Protein AF-A0A3D2G0I3-F1 (afdb_monomer_lite)

Secondary structure (DSSP, 8-state):
--------HHHHHHHHT--HHHHHHHHT--HHHHHHHHTT-----

Radius of gyration: 11.51 Å; chains: 1; bounding box: 20×23×27 Å

Structure (mmCIF, N/CA/C/O backbone):
data_AF-A0A3D2G0I3-F1
#
_entry.id   AF-A0A3D2G0I3-F1
#
loop_
_atom_site.group_PDB
_atom_site.id
_atom_site.type_symbol
_atom_site.label_atom_id
_atom_site.label_alt_id
_atom_site.label_comp_id
_atom_site.label_asym_id
_atom_site.label_entity_id
_atom_site.label_seq_id
_atom_site.pdbx_PDB_ins_code
_atom_site.Cartn_x
_atom_site.Cartn_y
_atom_site.Cartn_z
_atom_site.occupancy
_atom_site.B_iso_or_equiv
_atom_site.auth_seq_id
_atom_site.auth_comp_id
_atom_site.auth_asym_id
_atom_site.auth_atom_id
_atom_site.pdbx_PDB_model_num
ATOM 1 N N . MET A 1 1 ? 12.306 13.841 -19.068 1.00 51.59 1 MET A N 1
ATOM 2 C CA . MET A 1 1 ? 11.768 12.590 -18.492 1.00 51.59 1 MET A CA 1
ATOM 3 C C . MET A 1 1 ? 10.288 12.830 -18.274 1.00 51.59 1 MET A C 1
ATOM 5 O O . MET A 1 1 ? 9.921 13.337 -17.226 1.00 51.59 1 MET A O 1
ATOM 9 N N . GLU A 1 2 ? 9.471 12.615 -19.301 1.00 61.44 2 GLU A N 1
ATOM 10 C CA . GLU A 1 2 ? 8.051 13.007 -19.287 1.00 61.44 2 GLU A CA 1
ATOM 11 C C . GLU A 1 2 ? 7.108 11.856 -18.880 1.00 61.44 2 GLU A C 1
ATOM 13 O O . GLU A 1 2 ? 5.952 12.112 -18.571 1.00 61.44 2 GLU A O 1
ATOM 18 N N . ASP A 1 3 ? 7.624 10.627 -18.711 1.00 76.06 3 ASP A N 1
ATOM 19 C CA . ASP A 1 3 ? 6.808 9.419 -18.473 1.00 76.06 3 ASP A CA 1
ATOM 20 C C . ASP A 1 3 ? 7.029 8.748 -17.100 1.00 76.06 3 ASP A C 1
ATOM 22 O O . ASP A 1 3 ? 6.948 7.526 -16.964 1.00 76.06 3 ASP A O 1
ATOM 26 N N . GLN A 1 4 ? 7.341 9.512 -16.047 1.00 75.06 4 GLN A N 1
ATOM 27 C CA . GLN A 1 4 ? 7.503 8.941 -14.703 1.00 75.06 4 GLN A CA 1
ATOM 28 C C . GLN A 1 4 ? 6.192 9.001 -13.906 1.00 75.06 4 GLN A C 1
ATOM 30 O O . GLN A 1 4 ? 5.783 10.060 -13.430 1.00 75.06 4 GLN A O 1
ATOM 35 N N . ILE A 1 5 ? 5.560 7.845 -13.682 1.00 76.56 5 ILE A N 1
ATOM 36 C CA . ILE A 1 5 ? 4.428 7.729 -12.752 1.00 76.56 5 ILE A CA 1
ATOM 37 C C . ILE A 1 5 ? 4.973 7.652 -11.320 1.00 76.56 5 ILE A C 1
ATOM 39 O O . ILE A 1 5 ? 5.621 6.677 -10.940 1.00 76.56 5 ILE A O 1
ATOM 43 N N . VAL A 1 6 ? 4.683 8.671 -10.507 1.00 79.25 6 VAL A N 1
ATOM 44 C CA . VAL A 1 6 ? 5.025 8.711 -9.077 1.00 79.25 6 VAL A CA 1
ATOM 45 C C . VAL A 1 6 ? 3.779 8.418 -8.245 1.00 79.25 6 VAL A C 1
ATOM 47 O O . VAL A 1 6 ? 2.814 9.181 -8.265 1.00 79.25 6 VAL A O 1
ATOM 50 N N . PHE A 1 7 ? 3.798 7.329 -7.477 1.00 81.75 7 PHE A N 1
ATOM 51 C CA . PHE A 1 7 ? 2.712 6.956 -6.568 1.00 81.75 7 PHE A CA 1
ATOM 52 C C . PHE A 1 7 ? 3.159 7.025 -5.101 1.00 81.75 7 PHE A C 1
ATOM 54 O O . PHE A 1 7 ? 4.003 6.258 -4.649 1.00 81.75 7 PHE A O 1
ATOM 61 N N . ASN A 1 8 ? 2.541 7.926 -4.328 1.00 90.00 8 ASN A N 1
ATOM 62 C CA . ASN A 1 8 ? 2.785 8.083 -2.889 1.00 90.00 8 ASN A CA 1
ATOM 63 C C . ASN A 1 8 ? 1.757 7.284 -2.076 1.00 90.00 8 ASN A C 1
ATOM 65 O O . ASN A 1 8 ? 0.752 7.831 -1.612 1.00 90.00 8 ASN A O 1
ATOM 69 N N . ILE A 1 9 ? 1.996 5.981 -1.913 1.00 92.88 9 ILE A N 1
ATOM 70 C CA . ILE A 1 9 ? 1.067 5.075 -1.216 1.00 92.88 9 ILE A CA 1
ATOM 71 C 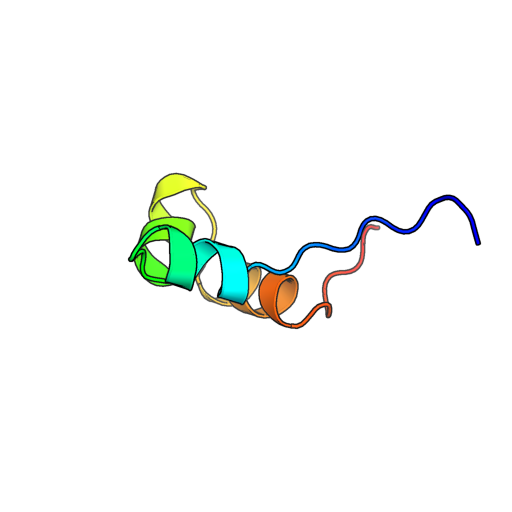C . ILE A 1 9 ? 0.819 5.531 0.231 1.00 92.88 9 ILE A C 1
ATOM 73 O O . ILE A 1 9 ? -0.331 5.582 0.661 1.00 92.88 9 ILE A O 1
ATOM 77 N N . ASP A 1 10 ? 1.853 5.966 0.952 1.00 92.81 10 ASP A N 1
ATOM 78 C CA . ASP A 1 10 ? 1.729 6.416 2.348 1.00 92.81 10 ASP A CA 1
ATOM 79 C C . ASP A 1 10 ? 0.814 7.627 2.519 1.00 92.81 10 ASP A C 1
ATOM 81 O O . ASP A 1 10 ? -0.020 7.668 3.426 1.00 92.81 10 ASP A O 1
ATOM 85 N N . VAL A 1 11 ? 0.917 8.591 1.602 1.00 94.94 11 VAL A N 1
ATOM 86 C CA . VAL A 1 11 ? 0.046 9.772 1.589 1.00 94.94 11 VAL A CA 1
ATOM 87 C C . VAL A 1 11 ? -1.408 9.350 1.401 1.00 94.94 11 VAL A C 1
ATOM 89 O O . VAL A 1 11 ? -2.300 9.871 2.070 1.00 94.94 11 VAL A O 1
ATOM 92 N N . MET A 1 12 ? -1.662 8.396 0.507 1.00 95.25 12 MET A N 1
ATOM 93 C CA . MET A 1 12 ? -3.015 7.917 0.244 1.00 95.25 12 MET A CA 1
ATOM 94 C C . MET A 1 12 ? -3.586 7.104 1.406 1.00 95.25 12 MET A C 1
ATOM 96 O O . MET A 1 12 ? -4.763 7.278 1.726 1.00 95.25 12 MET A O 1
ATOM 100 N N . LEU A 1 13 ? -2.772 6.277 2.064 1.00 95.75 13 LEU A N 1
ATOM 101 C CA . LEU A 1 13 ? -3.167 5.541 3.267 1.00 95.75 13 LEU A CA 1
ATOM 102 C C . LEU A 1 13 ? -3.555 6.501 4.398 1.00 95.75 13 LEU A C 1
ATOM 104 O O . LEU A 1 13 ? -4.645 6.378 4.956 1.00 95.75 13 LEU A O 1
ATOM 108 N N . ALA A 1 14 ? -2.728 7.519 4.660 1.00 97.06 14 ALA A N 1
ATOM 109 C CA . ALA A 1 14 ? -3.010 8.535 5.673 1.00 97.06 14 ALA A CA 1
ATOM 110 C C . ALA A 1 14 ? -4.295 9.321 5.362 1.00 97.06 14 ALA A C 1
ATOM 112 O O . ALA A 1 14 ? -5.173 9.439 6.217 1.00 97.06 14 ALA A O 1
ATOM 113 N N . LYS A 1 15 ? -4.455 9.797 4.117 1.00 98.00 15 LYS A N 1
ATOM 114 C CA . LYS A 1 15 ? -5.662 10.522 3.676 1.00 98.00 15 LYS A CA 1
ATOM 115 C C . LYS A 1 15 ? -6.939 9.693 3.822 1.00 98.00 15 LYS A C 1
ATOM 117 O O . LYS A 1 15 ? -7.990 10.245 4.128 1.00 98.00 15 LYS A O 1
ATOM 122 N N . ARG A 1 16 ? -6.857 8.380 3.594 1.00 97.50 16 ARG A N 1
ATOM 123 C CA . ARG A 1 16 ? -8.002 7.458 3.654 1.00 97.50 16 ARG A CA 1
ATOM 124 C C . ARG A 1 16 ? -8.193 6.806 5.023 1.00 97.50 16 ARG A C 1
ATOM 126 O O . ARG A 1 16 ? -9.130 6.031 5.168 1.00 97.50 16 ARG A O 1
ATOM 133 N N . LYS A 1 17 ? -7.334 7.113 6.005 1.00 97.81 17 LYS A N 1
ATOM 134 C CA . LYS A 1 17 ? -7.295 6.450 7.321 1.00 97.81 17 LYS A CA 1
ATOM 135 C C . LYS A 1 17 ? -7.256 4.919 7.195 1.00 97.81 17 LYS A C 1
ATOM 137 O O . LYS A 1 17 ? -7.925 4.212 7.938 1.00 97.81 17 LYS A O 1
ATOM 142 N N . MET A 1 18 ? -6.488 4.433 6.224 1.00 97.44 18 MET A N 1
ATOM 143 C CA . MET A 1 18 ? -6.403 3.024 5.846 1.00 97.44 18 MET A CA 1
ATOM 144 C C . MET A 1 18 ? -5.052 2.446 6.262 1.00 97.44 18 MET A C 1
ATOM 146 O O . MET A 1 18 ? -4.024 3.118 6.152 1.00 97.44 18 MET A O 1
ATOM 150 N N . SER A 1 19 ? -5.043 1.190 6.706 1.00 96.81 19 SER A N 1
ATOM 151 C CA . SER A 1 19 ? -3.796 0.478 7.005 1.00 96.81 19 SER A CA 1
ATOM 152 C C . SER A 1 19 ? -3.183 -0.161 5.755 1.00 96.81 19 SER A C 1
ATOM 154 O O . SER A 1 19 ? -3.863 -0.445 4.770 1.00 96.81 19 SER A O 1
ATOM 156 N N . VAL A 1 20 ? -1.878 -0.436 5.799 1.00 95.25 20 VAL A N 1
ATOM 157 C CA . VAL A 1 20 ? -1.192 -1.145 4.707 1.00 95.25 20 VAL A CA 1
ATOM 158 C C . VAL A 1 20 ? -1.704 -2.583 4.541 1.00 95.25 20 VAL A C 1
ATOM 160 O O . VAL A 1 20 ? -1.782 -3.077 3.420 1.00 95.25 20 VAL A O 1
ATOM 163 N N . THR A 1 21 ? -2.101 -3.227 5.642 1.00 96.88 21 THR A N 1
ATOM 164 C CA . THR A 1 21 ? -2.711 -4.563 5.653 1.00 96.88 21 THR A CA 1
ATOM 165 C C . THR A 1 21 ? -4.058 -4.550 4.949 1.00 96.88 21 THR A C 1
ATOM 167 O O . THR A 1 21 ? -4.293 -5.355 4.060 1.00 96.88 21 THR A O 1
ATOM 170 N N . GLU A 1 22 ? -4.898 -3.565 5.257 1.00 97.62 22 GLU A N 1
ATOM 171 C CA . GLU A 1 22 ? -6.196 -3.415 4.602 1.00 97.62 22 GLU A CA 1
ATOM 172 C C . GLU A 1 22 ? -6.054 -3.169 3.092 1.00 97.62 22 GLU A C 1
ATOM 174 O O . GLU A 1 22 ? -6.835 -3.689 2.297 1.00 97.62 22 GLU A O 1
ATOM 179 N N . LEU A 1 23 ? -5.042 -2.403 2.671 1.00 96.19 23 LEU A N 1
ATOM 180 C CA . LEU A 1 23 ? -4.737 -2.240 1.250 1.00 96.19 23 LEU A CA 1
ATOM 181 C C . LEU A 1 23 ? -4.303 -3.565 0.604 1.00 96.19 23 LEU A C 1
ATOM 183 O O . LEU A 1 23 ? -4.741 -3.864 -0.506 1.00 96.19 23 LEU A O 1
ATOM 187 N N . ALA A 1 24 ? -3.458 -4.342 1.285 1.00 97.00 24 ALA A N 1
ATOM 188 C CA . ALA A 1 24 ? -3.001 -5.648 0.817 1.00 97.00 24 ALA A CA 1
ATOM 189 C C . ALA A 1 24 ? -4.188 -6.597 0.578 1.00 97.00 24 ALA A C 1
ATOM 191 O O . ALA A 1 24 ? -4.310 -7.169 -0.507 1.00 97.00 24 ALA A O 1
ATOM 192 N N . ASP A 1 25 ? -5.114 -6.659 1.538 1.00 97.69 25 ASP A N 1
ATOM 193 C CA . ASP A 1 25 ? -6.320 -7.488 1.465 1.00 97.69 25 ASP A CA 1
ATOM 194 C C . ASP A 1 25 ? -7.254 -7.043 0.332 1.00 97.69 25 ASP A C 1
ATOM 196 O O . ASP A 1 25 ? -7.725 -7.866 -0.452 1.00 97.69 25 ASP A O 1
ATOM 200 N N . ARG A 1 26 ? -7.489 -5.731 0.189 1.00 96.81 26 ARG A N 1
ATOM 201 C CA . ARG A 1 26 ? -8.370 -5.174 -0.856 1.00 96.81 26 ARG A CA 1
ATOM 202 C C . ARG A 1 26 ? -7.854 -5.413 -2.277 1.00 96.81 26 ARG A C 1
ATOM 204 O O . ARG A 1 26 ? -8.661 -5.528 -3.194 1.00 96.81 26 ARG A O 1
ATOM 211 N N . VAL A 1 27 ? -6.535 -5.425 -2.474 1.00 95.00 27 VAL A N 1
ATOM 212 C CA . VAL A 1 27 ? -5.898 -5.608 -3.794 1.00 95.00 27 VAL A CA 1
ATOM 213 C C . VAL A 1 27 ? -5.560 -7.081 -4.060 1.00 95.00 27 VAL A C 1
ATOM 215 O O . VAL A 1 27 ? -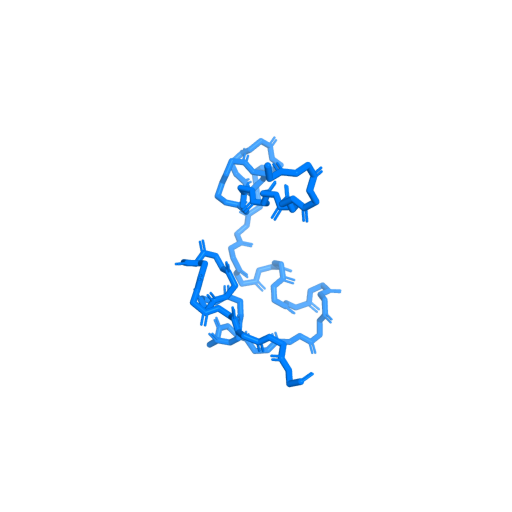5.282 -7.451 -5.198 1.00 95.00 27 VAL A O 1
ATOM 218 N N . GLY A 1 28 ? -5.613 -7.940 -3.039 1.00 97.25 28 GLY A N 1
ATOM 219 C CA . GLY A 1 28 ? -5.328 -9.367 -3.174 1.00 97.25 28 GLY A CA 1
ATOM 220 C C . GLY A 1 28 ? -3.843 -9.667 -3.386 1.00 97.25 28 GLY A C 1
ATOM 221 O O . GLY A 1 28 ? -3.501 -10.608 -4.100 1.00 97.25 28 GLY A O 1
ATOM 222 N N . ILE A 1 29 ? -2.951 -8.868 -2.791 1.00 96.00 29 ILE A N 1
ATOM 223 C CA . ILE A 1 29 ? -1.500 -9.095 -2.848 1.00 96.00 29 ILE A CA 1
ATOM 224 C C . ILE A 1 29 ? -0.887 -9.132 -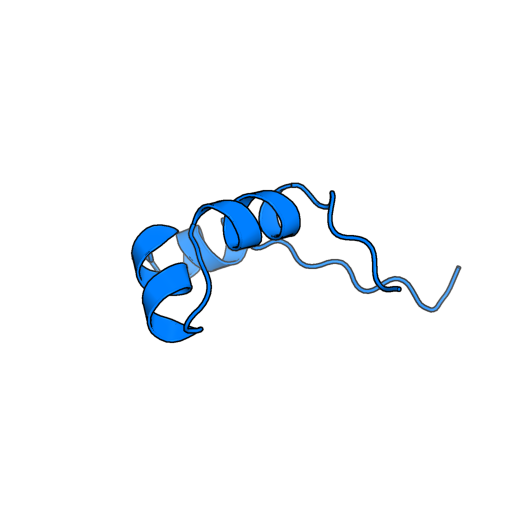1.454 1.00 96.00 29 ILE A C 1
ATOM 226 O O . ILE A 1 29 ? -1.435 -8.608 -0.492 1.00 96.00 29 ILE A O 1
ATOM 230 N N . THR A 1 30 ? 0.282 -9.755 -1.336 1.00 97.25 30 THR A N 1
ATOM 231 C CA . THR A 1 30 ? 0.944 -9.908 -0.039 1.00 97.25 30 THR A CA 1
ATOM 232 C C . THR A 1 30 ? 1.421 -8.564 0.519 1.00 97.25 30 THR A C 1
ATOM 234 O O . THR A 1 30 ? 1.819 -7.658 -0.221 1.00 97.25 30 THR A O 1
ATOM 237 N N . LEU A 1 31 ? 1.485 -8.466 1.851 1.00 95.75 31 LEU A N 1
ATOM 238 C CA . LEU A 1 31 ? 2.121 -7.344 2.554 1.00 95.75 31 LEU A CA 1
ATOM 239 C C . LEU A 1 31 ? 3.561 -7.091 2.075 1.00 95.75 31 LEU A C 1
ATOM 241 O O . LEU A 1 31 ? 3.988 -5.941 1.970 1.00 95.75 31 LEU A O 1
ATOM 245 N N . ALA A 1 32 ? 4.299 -8.157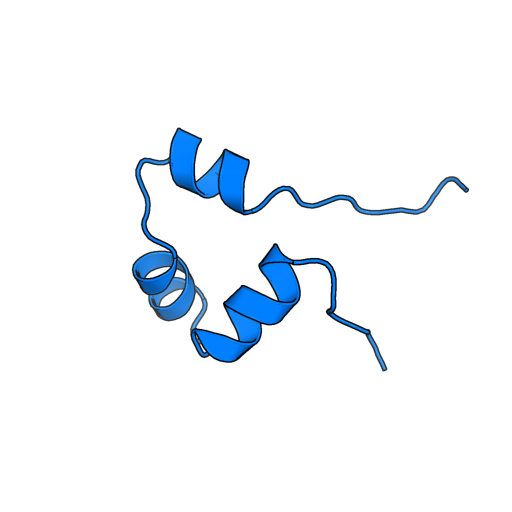 1.748 1.00 95.00 32 ALA A N 1
ATOM 246 C CA . ALA A 1 32 ? 5.650 -8.058 1.204 1.00 95.00 32 ALA A CA 1
ATOM 247 C C . ALA A 1 32 ? 5.667 -7.315 -0.144 1.00 95.00 32 ALA A C 1
ATOM 249 O O . ALA A 1 32 ? 6.456 -6.385 -0.319 1.00 95.00 32 ALA A O 1
ATOM 250 N N . ASN A 1 33 ? 4.751 -7.650 -1.060 1.00 93.75 33 ASN A N 1
ATOM 251 C CA . ASN A 1 33 ? 4.636 -6.976 -2.356 1.00 93.75 33 ASN A CA 1
ATOM 252 C C . ASN A 1 33 ? 4.199 -5.512 -2.201 1.00 93.75 33 ASN A C 1
ATOM 254 O O . ASN A 1 33 ? 4.779 -4.632 -2.838 1.00 93.75 33 ASN A O 1
ATOM 258 N N . ILE A 1 34 ? 3.250 -5.220 -1.302 1.00 94.75 34 ILE A N 1
ATOM 259 C CA . ILE A 1 34 ? 2.868 -3.834 -0.982 1.00 94.75 34 ILE A CA 1
ATOM 260 C C . ILE A 1 34 ? 4.062 -3.042 -0.439 1.00 94.75 34 ILE A C 1
ATOM 262 O O . ILE A 1 34 ? 4.257 -1.892 -0.824 1.00 94.75 34 ILE A O 1
ATOM 266 N N . SER A 1 35 ? 4.890 -3.640 0.422 1.00 91.50 35 SER A N 1
ATOM 267 C CA . SER A 1 35 ? 6.086 -2.983 0.963 1.00 91.50 35 SER A CA 1
ATOM 268 C C . SER A 1 35 ? 7.096 -2.627 -0.133 1.00 91.50 35 SER A C 1
ATOM 270 O O . SER A 1 35 ? 7.662 -1.532 -0.126 1.00 91.50 35 SER A O 1
ATOM 272 N N . ILE A 1 36 ? 7.296 -3.506 -1.118 1.00 92.38 36 ILE A N 1
ATOM 273 C CA . ILE A 1 36 ? 8.167 -3.235 -2.273 1.00 92.38 36 ILE A CA 1
ATOM 274 C C . ILE A 1 36 ? 7.631 -2.051 -3.092 1.00 92.38 36 ILE A C 1
ATOM 276 O O . ILE A 1 36 ? 8.405 -1.156 -3.443 1.00 92.38 36 ILE A O 1
ATOM 280 N N . LEU A 1 37 ? 6.318 -2.014 -3.346 1.00 91.31 37 LEU A N 1
ATOM 281 C CA . LEU A 1 37 ? 5.652 -0.929 -4.076 1.00 91.31 37 LEU A CA 1
ATOM 282 C C . LEU A 1 37 ? 5.732 0.402 -3.321 1.00 91.31 37 LEU A C 1
ATOM 284 O O . LEU A 1 37 ? 6.164 1.404 -3.885 1.00 91.31 37 LEU A O 1
ATOM 288 N N . LYS A 1 38 ? 5.375 0.404 -2.031 1.00 88.69 38 LYS A N 1
ATOM 289 C CA . LYS A 1 38 ? 5.408 1.583 -1.153 1.00 88.69 38 LYS A CA 1
ATOM 290 C C . LYS A 1 38 ? 6.792 2.230 -1.113 1.00 88.69 38 LYS A C 1
ATOM 292 O O . LYS A 1 38 ? 6.893 3.449 -1.097 1.00 88.69 38 LYS A O 1
ATOM 297 N N . ASN A 1 39 ? 7.847 1.419 -1.108 1.00 89.19 39 ASN A N 1
ATOM 298 C CA . ASN A 1 39 ? 9.225 1.900 -1.035 1.00 89.19 39 ASN A CA 1
ATOM 299 C C . ASN A 1 39 ? 9.848 2.190 -2.415 1.00 89.19 39 ASN A C 1
ATOM 301 O O . ASN A 1 39 ? 11.055 2.411 -2.490 1.00 89.19 39 ASN A O 1
ATOM 305 N N . GLY A 1 40 ? 9.070 2.134 -3.506 1.00 87.19 40 GLY A N 1
ATOM 306 C CA . GLY A 1 40 ? 9.552 2.416 -4.863 1.00 87.19 40 GLY A CA 1
ATOM 307 C C . GLY A 1 40 ? 10.593 1.419 -5.385 1.00 87.19 40 GLY A C 1
ATOM 308 O O . GLY A 1 40 ? 11.343 1.731 -6.303 1.00 87.19 40 GLY A O 1
ATOM 309 N N . LYS A 1 41 ? 10.673 0.220 -4.793 1.00 88.38 41 LYS A N 1
ATOM 310 C CA . LYS A 1 41 ? 11.648 -0.824 -5.159 1.00 88.38 41 LYS A CA 1
ATOM 311 C C . LYS A 1 41 ? 11.118 -1.792 -6.216 1.00 88.38 41 LYS A C 1
ATOM 313 O O . LYS A 1 41 ? 11.827 -2.716 -6.610 1.00 88.38 41 LYS A O 1
ATOM 318 N N . ALA A 1 42 ? 9.868 -1.614 -6.635 1.00 89.12 42 ALA A N 1
ATOM 319 C CA . ALA A 1 42 ? 9.255 -2.440 -7.657 1.00 89.12 42 ALA A CA 1
ATOM 320 C C . ALA A 1 42 ? 9.936 -2.215 -9.009 1.00 89.12 42 ALA A C 1
ATOM 322 O O . ALA A 1 42 ? 10.225 -1.084 -9.397 1.00 89.12 42 ALA A O 1
ATOM 323 N N . LYS A 1 43 ? 10.171 -3.310 -9.726 1.00 83.94 43 LYS A N 1
ATOM 324 C CA . LYS A 1 43 ? 10.650 -3.304 -11.105 1.00 83.94 43 LYS A CA 1
ATOM 325 C C . LYS A 1 43 ? 9.616 -4.032 -11.952 1.00 83.94 43 LYS A C 1
ATOM 327 O O . LYS A 1 43 ? 9.159 -5.101 -11.551 1.00 83.94 43 LYS A O 1
ATOM 332 N N . ALA A 1 44 ? 9.244 -3.440 -13.080 1.00 79.31 44 ALA A N 1
ATOM 333 C CA . ALA A 1 44 ? 8.548 -4.169 -14.130 1.00 79.31 44 ALA A CA 1
ATOM 334 C C . ALA A 1 44 ? 9.580 -5.016 -14.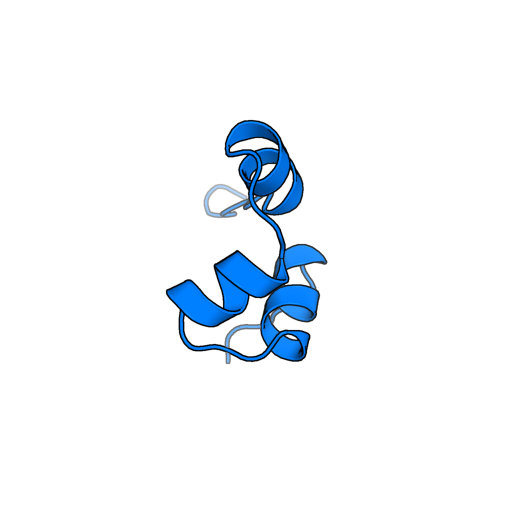894 1.00 79.31 44 ALA A C 1
ATOM 336 O O . ALA A 1 44 ? 10.732 -4.590 -15.024 1.00 79.31 44 ALA A O 1
ATOM 337 N N . LEU A 1 45 ? 9.180 -6.220 -15.308 1.00 72.50 45 LEU A N 1
ATOM 338 C CA . LEU A 1 45 ? 9.963 -7.080 -16.200 1.00 72.50 45 LEU A CA 1
ATOM 339 C C . LEU A 1 45 ? 9.848 -6.592 -17.644 1.00 72.50 45 LEU A C 1
ATOM 341 O O . LEU A 1 45 ? 8.751 -6.098 -17.994 1.00 72.50 45 LEU A O 1
#

Sequence (45 aa):
MEDQIVFNIDVMLAKRKMSVTELADRVGITLANISILKNGKAKAL

Foldseek 3Di:
DPDDDDDQVVVVCV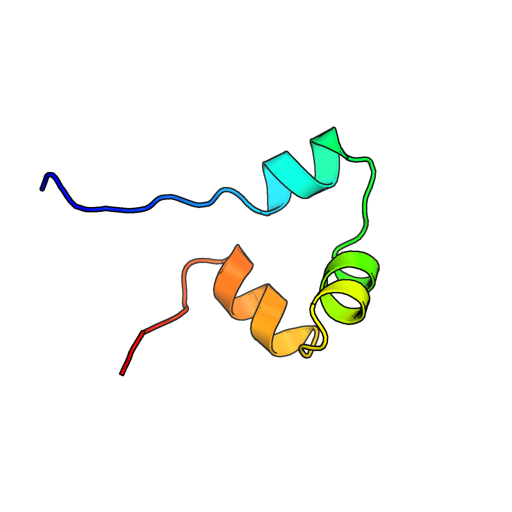VVVHDLVRVCVVVVHDSVVSVCVNVVVDDDD

pLDDT: mean 89.86, std 10.08, range [51.59, 98.0]